Protein AF-A0A521XQ55-F1 (afdb_monomer)

Solvent-accessible surface area (backbone atoms only — not comparable to full-atom values): 6006 Å² total; per-residue (Å²): 126,54,45,79,44,83,44,75,57,87,93,46,58,35,22,34,30,32,37,59,41,97,92,39,82,47,74,51,76,32,75,42,67,70,57,33,51,56,48,39,51,52,29,49,75,47,72,37,37,77,77,63,78,78,58,94,79,70,70,70,75,86,67,69,49,74,61,55,51,50,50,52,54,58,71,68,45,85,84,63,53,71,64,60,54,50,50,53,52,54,52,54,73,69,62,72,89,131

Nearest PDB structures (foldseek):
  1mgt-assembly1_A  TM=6.966E-01  e=4.317E-01  Thermococcus kodakarensis KOD1
  5dv7-assembly1_C  TM=4.860E-01  e=5.881E-01  Mus musculus
  2dmy-assembly1_A  TM=4.405E-01  e=3.814E-01  Homo sapiens
  2l33-assembly1_A  TM=5.135E-01  e=1.488E+00  Homo sapiens
  3cm1-assembly1_A  TM=5.747E-01  e=1.905E+00  Thermobifida fusca YX

pLDDT: mean 76.86, std 12.59, range [45.28, 92.25]

Radius of gyration: 22.35 Å; Cα contacts (8 Å, |Δi|>4): 96; chains: 1; bounding box: 40×52×42 Å

Foldseek 3Di:
DKDWDWDDDPPAIKIKIWFADPNDIDIDIGRDPVVSVVVNVCCVVLVNDPPRDPPVPPPDDCDPDPLRVQLVVLVPDDPPPPVNSVVSNVVSVPDDDD

Secondary structure (DSSP, 8-state):
--EEEEEEETTEEEEEEEEEETTEEEEEEESSHHHHHHHHHHHHHTTT-SSPP--TT-----PPPHHHHHHHHHHT-TT--HHHHHHHHHHHHT----

Sequence (98 aa):
MASIEKRIQGAKTSYRVGWHEAGRRQSLSFDTHAEAIKFRGRVDAAGQKWPPPEEPGKLAPDLPTVTEWCTRSIDSRVGLGLHAARDYRAMLKNYRPG

Structure (mmCIF, N/CA/C/O backbone):
data_AF-A0A521XQ55-F1
#
_entry.id   AF-A0A521XQ55-F1
#
loop_
_atom_site.group_PDB
_atom_site.id
_atom_site.type_symbol
_atom_site.label_atom_id
_atom_site.label_alt_id
_atom_site.label_comp_id
_atom_site.label_asym_id
_atom_site.label_entity_id
_atom_site.label_seq_id
_atom_site.pdbx_PDB_ins_code
_atom_site.Cartn_x
_atom_site.Cartn_y
_atom_site.Cartn_z
_atom_site.occupancy
_atom_site.B_iso_or_equiv
_atom_site.auth_seq_id
_atom_site.auth_comp_id
_atom_site.auth_asym_id
_atom_site.auth_atom_id
_atom_site.pdbx_PDB_model_num
ATOM 1 N N . MET A 1 1 ? -13.769 13.453 -2.454 1.00 79.12 1 MET A N 1
ATOM 2 C CA . MET A 1 1 ? -13.497 12.500 -3.547 1.00 79.12 1 MET A CA 1
ATOM 3 C C . MET A 1 1 ? -12.003 12.491 -3.774 1.00 79.12 1 MET A C 1
ATOM 5 O O . MET A 1 1 ? -11.402 13.565 -3.733 1.00 79.12 1 MET A O 1
ATOM 9 N N . ALA A 1 2 ? -11.415 11.312 -3.971 1.00 84.56 2 ALA A N 1
ATOM 10 C CA . ALA A 1 2 ? -9.982 11.190 -4.174 1.00 84.56 2 ALA A CA 1
ATOM 11 C C . ALA A 1 2 ? -9.607 11.659 -5.590 1.00 84.56 2 ALA A C 1
ATOM 13 O O . ALA A 1 2 ? -10.320 11.392 -6.560 1.00 84.56 2 ALA A O 1
ATOM 14 N N . SER A 1 3 ? -8.497 12.382 -5.714 1.00 89.50 3 SER A N 1
ATOM 15 C CA . SER A 1 3 ? -7.984 12.918 -6.978 1.00 89.50 3 SER A CA 1
ATOM 16 C C . SER A 1 3 ? -6.691 12.221 -7.381 1.00 89.50 3 SER A C 1
ATOM 18 O O . SER A 1 3 ? -5.948 11.765 -6.519 1.00 89.50 3 SER A O 1
ATOM 20 N N . ILE A 1 4 ? -6.415 12.127 -8.685 1.00 91.12 4 ILE A N 1
ATOM 21 C CA . ILE A 1 4 ? -5.157 11.586 -9.218 1.00 91.12 4 ILE A CA 1
ATOM 22 C C . ILE A 1 4 ? -4.426 12.706 -9.954 1.00 91.12 4 ILE A C 1
ATOM 24 O O . ILE A 1 4 ? -4.985 13.334 -10.847 1.00 91.12 4 ILE A O 1
ATOM 28 N N . GLU A 1 5 ? -3.170 12.932 -9.595 1.00 91.62 5 GLU A N 1
ATOM 29 C CA . GLU A 1 5 ? -2.268 13.902 -10.204 1.00 91.62 5 GLU A CA 1
ATOM 30 C C . GLU A 1 5 ? -1.110 13.149 -10.867 1.00 91.62 5 GLU A C 1
ATOM 32 O O . GLU A 1 5 ? -0.383 12.404 -10.212 1.00 91.62 5 GLU A O 1
ATOM 37 N N . LYS A 1 6 ? -0.919 13.331 -12.175 1.00 92.19 6 LYS A N 1
ATOM 38 C CA . LYS A 1 6 ? 0.248 12.794 -12.884 1.00 92.19 6 LYS A CA 1
ATOM 39 C C . LYS A 1 6 ? 1.428 13.745 -12.694 1.00 92.19 6 LYS A C 1
ATOM 41 O O . LYS A 1 6 ? 1.326 14.926 -13.008 1.00 92.19 6 LYS A O 1
ATOM 46 N N . ARG A 1 7 ? 2.562 13.221 -12.235 1.00 88.56 7 ARG A N 1
ATOM 47 C CA . ARG A 1 7 ? 3.829 13.946 -12.098 1.00 88.56 7 ARG A CA 1
ATOM 48 C C . ARG A 1 7 ? 4.888 13.345 -13.001 1.00 88.56 7 ARG A C 1
ATOM 50 O O . ARG A 1 7 ? 5.144 12.145 -12.955 1.00 88.56 7 ARG A O 1
ATOM 57 N N . ILE A 1 8 ? 5.515 14.197 -13.798 1.00 87.38 8 ILE A N 1
ATOM 58 C CA . ILE A 1 8 ? 6.593 13.828 -14.713 1.00 87.38 8 ILE A CA 1
ATOM 59 C C . ILE A 1 8 ? 7.855 14.530 -14.218 1.00 87.38 8 ILE A C 1
ATOM 61 O O . ILE A 1 8 ? 7.865 15.751 -14.083 1.00 87.38 8 ILE A O 1
ATOM 65 N N . GLN A 1 9 ? 8.897 13.760 -13.914 1.00 83.69 9 GLN A N 1
ATOM 66 C CA . GLN A 1 9 ? 10.194 14.269 -13.477 1.00 83.69 9 GLN A CA 1
ATOM 67 C C . GLN A 1 9 ? 11.286 13.611 -14.326 1.00 83.69 9 GLN A C 1
ATOM 69 O O . GLN A 1 9 ? 11.658 12.456 -14.112 1.00 83.69 9 GLN A O 1
ATOM 74 N N . GLY A 1 10 ? 11.765 14.339 -15.338 1.00 87.25 10 GLY A N 1
ATOM 75 C CA . GLY A 1 10 ? 12.653 13.784 -16.362 1.00 87.25 10 GLY A CA 1
ATOM 76 C C . GLY A 1 10 ? 11.973 12.643 -17.126 1.00 87.25 10 GLY A C 1
ATOM 77 O O . GLY A 1 10 ? 10.854 12.800 -17.607 1.00 87.25 10 GLY A O 1
ATOM 78 N N . ALA A 1 11 ? 12.627 11.480 -17.195 1.00 86.94 11 ALA A N 1
ATOM 79 C CA . ALA A 1 11 ? 12.069 10.268 -17.804 1.00 86.94 11 ALA A CA 1
ATOM 80 C C . ALA A 1 11 ? 11.099 9.498 -16.882 1.00 86.94 11 ALA A C 1
ATOM 82 O O . ALA A 1 11 ? 10.430 8.567 -17.332 1.00 86.94 11 ALA A O 1
ATOM 83 N N . LYS A 1 12 ? 11.008 9.856 -15.591 1.00 84.81 12 LYS A N 1
ATOM 84 C CA . LYS A 1 12 ? 10.155 9.149 -14.631 1.00 84.81 12 LYS A CA 1
ATOM 85 C C . LYS A 1 12 ? 8.751 9.752 -14.614 1.00 84.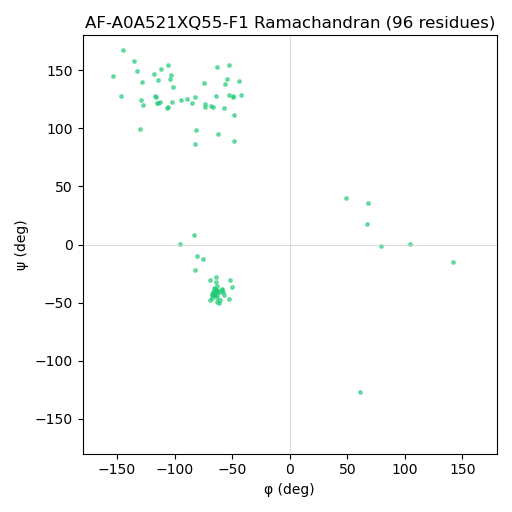81 12 LYS A C 1
ATOM 87 O O . LYS A 1 12 ? 8.573 10.944 -14.367 1.00 84.81 12 LYS A O 1
ATOM 92 N N . THR A 1 13 ? 7.745 8.908 -14.824 1.00 90.19 13 THR A N 1
ATOM 93 C CA . THR A 1 13 ? 6.338 9.249 -14.576 1.00 90.19 13 THR A CA 1
ATOM 94 C C . THR A 1 13 ? 5.901 8.632 -13.253 1.00 90.19 13 THR A C 1
ATOM 96 O O . THR A 1 13 ? 6.194 7.475 -12.982 1.00 90.19 13 THR A O 1
ATOM 99 N N . SER A 1 14 ? 5.194 9.406 -12.439 1.00 90.81 14 SER A N 1
ATOM 100 C CA . SER A 1 14 ? 4.557 8.966 -11.199 1.00 90.81 14 SER A CA 1
ATOM 101 C C . SER A 1 14 ? 3.137 9.520 -11.125 1.00 90.81 14 SER A C 1
ATOM 103 O O . SER A 1 14 ? 2.797 10.504 -11.781 1.00 90.81 14 SER A O 1
ATOM 105 N N . TYR A 1 15 ? 2.290 8.880 -10.336 1.00 91.25 15 TYR A N 1
ATOM 106 C CA . TYR A 1 15 ? 0.884 9.215 -10.167 1.00 91.25 15 TYR A CA 1
ATOM 107 C C . TYR A 1 15 ? 0.609 9.371 -8.679 1.00 91.25 15 TYR A C 1
ATOM 109 O O . TYR A 1 15 ? 0.805 8.439 -7.911 1.00 91.25 15 TYR A O 1
ATOM 117 N N . ARG A 1 16 ? 0.169 10.547 -8.248 1.00 91.44 16 ARG A N 1
ATOM 118 C CA . ARG A 1 16 ? -0.160 10.839 -6.856 1.00 91.44 16 ARG A CA 1
ATOM 119 C C . ARG A 1 16 ? -1.669 10.820 -6.673 1.00 91.44 16 ARG A C 1
ATOM 121 O O . ARG A 1 16 ? -2.366 11.596 -7.313 1.00 91.44 16 ARG A O 1
ATOM 128 N N . VAL A 1 17 ? -2.168 9.983 -5.775 1.00 91.44 17 VAL A N 1
ATOM 129 C CA . VAL A 1 17 ? -3.565 10.000 -5.339 1.00 91.44 17 VAL A CA 1
ATOM 130 C C . VAL A 1 17 ? -3.677 10.846 -4.080 1.00 91.44 17 VAL A C 1
ATOM 132 O O . VAL A 1 17 ? -2.967 10.578 -3.117 1.00 91.44 17 VAL A O 1
ATOM 135 N N . GLY A 1 18 ? -4.534 11.865 -4.073 1.00 91.19 18 GLY A N 1
ATOM 136 C CA . GLY A 1 18 ? -4.802 12.715 -2.913 1.00 91.19 18 GLY A CA 1
ATOM 137 C C . GLY A 1 18 ? -6.232 12.556 -2.402 1.00 91.19 18 GLY A C 1
ATOM 138 O O . GLY A 1 18 ? -7.157 12.444 -3.200 1.00 91.19 18 GLY A O 1
ATOM 139 N N . TRP A 1 19 ? -6.427 12.573 -1.085 1.00 92.25 19 TRP A N 1
ATOM 140 C CA . TRP A 1 19 ? -7.752 12.544 -0.452 1.00 92.25 19 TRP A CA 1
ATOM 141 C C . TRP A 1 19 ? -7.780 13.392 0.821 1.00 92.25 19 TRP A C 1
ATOM 143 O O . TRP A 1 19 ? -6.739 13.839 1.302 1.00 92.25 19 TRP A O 1
ATOM 153 N N . HIS A 1 20 ? -8.976 13.664 1.339 1.00 87.75 20 HIS A N 1
ATOM 154 C CA . HIS A 1 20 ? -9.164 14.416 2.579 1.00 87.75 20 HIS A CA 1
ATOM 155 C C . HIS A 1 20 ? -9.728 13.507 3.664 1.00 87.75 20 HIS A C 1
ATOM 157 O O . HIS A 1 20 ? -10.815 12.963 3.505 1.00 87.75 20 HIS A O 1
ATOM 163 N N . GLU A 1 21 ? -9.013 13.408 4.777 1.00 84.62 21 GLU A N 1
ATOM 164 C CA . GLU A 1 21 ? -9.382 12.589 5.926 1.00 84.62 21 GLU A CA 1
ATOM 165 C C . GLU A 1 21 ? -9.309 13.436 7.198 1.00 84.62 21 GLU A C 1
ATOM 167 O O . GLU A 1 21 ? -8.284 14.058 7.477 1.00 84.62 21 GLU A O 1
ATOM 172 N N . ALA A 1 22 ? -10.413 13.506 7.952 1.00 80.88 22 ALA A N 1
ATOM 173 C CA . ALA A 1 22 ? -10.511 14.274 9.202 1.00 80.88 22 ALA A CA 1
ATOM 174 C C . ALA A 1 22 ? -9.984 15.728 9.097 1.00 80.88 22 ALA A C 1
ATOM 176 O O . ALA A 1 22 ? -9.295 16.227 9.984 1.00 80.88 22 ALA A O 1
ATOM 177 N N . GLY A 1 23 ? -10.265 16.405 7.977 1.00 81.50 23 GLY A N 1
ATOM 178 C CA . GLY A 1 23 ? -9.821 17.783 7.724 1.00 81.50 23 GLY A CA 1
ATOM 179 C C . GLY A 1 23 ? -8.362 17.926 7.272 1.00 81.50 23 GLY A C 1
ATOM 180 O O . GLY A 1 23 ? -7.931 19.035 6.964 1.00 81.50 23 GLY A O 1
ATOM 181 N N . ARG A 1 24 ? -7.600 16.830 7.167 1.00 84.56 24 ARG A N 1
ATOM 182 C CA . ARG A 1 24 ? -6.220 16.821 6.661 1.00 84.56 24 ARG A CA 1
ATOM 183 C C . ARG A 1 24 ? -6.163 16.274 5.241 1.00 84.56 24 ARG A C 1
ATOM 185 O O . ARG A 1 24 ? -6.881 15.341 4.889 1.00 84.56 24 ARG A O 1
ATOM 192 N N . ARG A 1 25 ? -5.289 16.852 4.418 1.00 87.25 25 ARG A N 1
ATOM 193 C CA . ARG A 1 25 ? -5.010 16.346 3.071 1.00 87.25 25 ARG A CA 1
ATOM 194 C C . ARG A 1 25 ? -3.960 15.242 3.157 1.00 87.25 25 ARG A C 1
ATOM 196 O O . ARG A 1 25 ? -2.855 15.486 3.630 1.00 87.25 25 ARG A O 1
ATOM 203 N N . GLN A 1 26 ? -4.309 14.061 2.672 1.00 88.38 26 GLN A N 1
ATOM 204 C CA . GLN A 1 26 ? -3.432 12.905 2.535 1.00 88.38 26 GLN A CA 1
ATOM 205 C C . GLN A 1 26 ? -3.065 12.698 1.068 1.00 88.38 26 GLN A C 1
ATOM 207 O O . GLN A 1 26 ? -3.794 13.121 0.163 1.00 88.38 26 GLN A O 1
ATOM 212 N N . SER A 1 27 ? -1.921 12.064 0.815 1.00 90.56 27 SER A N 1
ATOM 213 C CA . SER A 1 27 ? -1.550 11.673 -0.542 1.00 90.56 27 SER A CA 1
ATOM 214 C C . SER A 1 27 ? -0.611 10.476 -0.577 1.00 90.56 27 SER A C 1
ATOM 216 O O . SER A 1 27 ? 0.289 10.392 0.254 1.00 90.56 27 SER A O 1
ATOM 218 N N . LEU A 1 28 ? -0.761 9.619 -1.587 1.00 87.81 28 LEU A N 1
ATOM 219 C CA . LEU A 1 28 ? 0.126 8.489 -1.864 1.00 87.81 28 LEU A CA 1
ATOM 220 C C . LEU A 1 28 ? 0.584 8.523 -3.325 1.00 87.81 28 LEU A C 1
ATOM 222 O O . LEU A 1 28 ? -0.211 8.841 -4.206 1.00 87.81 28 LEU A O 1
ATOM 226 N N . SER A 1 29 ? 1.850 8.205 -3.587 1.00 90.31 29 SER A N 1
ATOM 227 C CA . SER A 1 29 ? 2.414 8.165 -4.940 1.00 90.31 29 SER A CA 1
ATOM 228 C C . SER A 1 29 ? 2.562 6.726 -5.438 1.00 90.31 29 SER A C 1
ATOM 230 O O . SER A 1 29 ? 2.885 5.834 -4.662 1.00 90.31 29 SER A O 1
ATOM 232 N N . PHE A 1 30 ? 2.375 6.534 -6.738 1.00 88.25 30 PHE A N 1
ATOM 233 C CA . PHE A 1 30 ? 2.452 5.267 -7.459 1.00 88.25 30 PHE A CA 1
ATOM 234 C C . PHE A 1 30 ?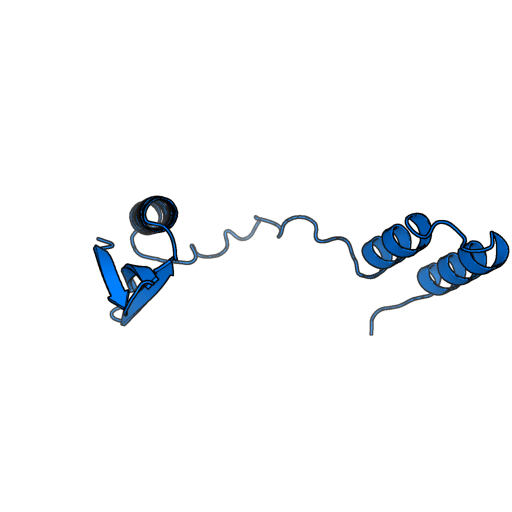 3.299 5.445 -8.716 1.00 88.25 30 PHE A C 1
ATOM 236 O O . PHE A 1 30 ? 3.287 6.517 -9.324 1.00 88.25 30 PHE A O 1
ATOM 243 N N . ASP A 1 31 ? 3.999 4.401 -9.147 1.00 88.62 31 ASP A N 1
ATOM 244 C CA . ASP A 1 31 ? 4.767 4.446 -10.394 1.00 88.62 31 ASP A CA 1
ATOM 245 C C . ASP A 1 31 ? 3.876 4.172 -11.621 1.00 88.62 31 ASP A C 1
ATOM 247 O O . ASP A 1 31 ? 4.178 4.622 -12.727 1.00 88.62 31 ASP A O 1
ATOM 251 N N . THR A 1 32 ? 2.723 3.510 -11.439 1.00 87.50 32 THR A N 1
ATOM 252 C CA . THR A 1 32 ? 1.796 3.190 -12.535 1.00 87.50 32 THR A CA 1
ATOM 253 C C . THR A 1 32 ? 0.417 3.837 -12.380 1.00 87.50 32 THR A C 1
ATOM 255 O O . THR A 1 32 ? -0.126 3.994 -11.285 1.00 87.50 32 THR A O 1
ATOM 258 N N . HIS A 1 33 ? -0.199 4.183 -13.516 1.00 88.50 33 HIS A N 1
ATOM 259 C CA . HIS A 1 33 ? -1.547 4.761 -13.545 1.00 88.50 33 HIS A CA 1
ATOM 260 C C . HIS A 1 33 ? -2.607 3.767 -13.052 1.00 88.50 33 HIS A C 1
ATOM 262 O O . HIS A 1 33 ? -3.550 4.143 -12.358 1.00 88.50 33 HIS A O 1
ATOM 268 N N . ALA A 1 34 ? -2.440 2.485 -13.392 1.00 87.94 34 ALA A N 1
ATOM 269 C CA . ALA A 1 34 ? -3.373 1.427 -13.023 1.00 87.94 34 ALA A CA 1
ATOM 270 C C . ALA A 1 34 ? -3.453 1.236 -11.500 1.00 87.94 34 ALA A C 1
ATOM 272 O O . ALA A 1 34 ? -4.545 1.054 -10.961 1.00 87.94 34 ALA A O 1
ATOM 273 N N . GLU A 1 35 ? -2.322 1.314 -10.794 1.00 85.06 35 GLU A N 1
ATOM 274 C CA . GLU A 1 35 ? -2.293 1.253 -9.329 1.00 85.06 35 GLU A CA 1
ATOM 275 C C . GLU A 1 35 ? -2.960 2.474 -8.698 1.00 85.06 35 GLU A C 1
ATOM 277 O O . GLU A 1 35 ? -3.784 2.314 -7.797 1.00 85.06 35 GLU A O 1
ATOM 282 N N . ALA A 1 36 ? -2.691 3.673 -9.223 1.00 89.12 36 ALA A N 1
ATOM 283 C CA . ALA A 1 36 ? -3.327 4.899 -8.751 1.00 89.12 36 ALA A CA 1
ATOM 284 C C . ALA A 1 36 ? -4.859 4.861 -8.912 1.00 89.12 36 ALA A C 1
ATOM 286 O O . ALA A 1 36 ? -5.583 5.255 -7.998 1.00 89.12 36 ALA A O 1
ATOM 287 N N . ILE A 1 37 ? -5.371 4.330 -10.031 1.00 89.81 37 ILE A N 1
ATOM 288 C CA . ILE A 1 37 ? -6.816 4.133 -10.243 1.00 89.81 37 ILE A CA 1
ATOM 289 C C . ILE A 1 37 ? -7.389 3.139 -9.229 1.00 89.81 37 ILE A C 1
ATOM 291 O O . ILE A 1 37 ? -8.393 3.439 -8.581 1.00 89.81 37 ILE A O 1
ATOM 295 N N . LYS A 1 38 ? -6.755 1.967 -9.070 1.00 88.31 38 LYS A N 1
ATOM 296 C CA . LYS A 1 38 ? -7.202 0.942 -8.111 1.00 88.31 38 LYS A CA 1
ATOM 297 C C . LYS A 1 38 ? -7.261 1.508 -6.695 1.00 88.31 38 LYS A C 1
ATOM 299 O O . LYS A 1 38 ? -8.229 1.274 -5.977 1.00 88.31 38 LYS A O 1
ATOM 304 N N . PHE A 1 39 ? -6.241 2.265 -6.303 1.00 88.06 39 PHE A N 1
ATOM 305 C CA . PHE A 1 39 ? -6.172 2.878 -4.987 1.00 88.06 39 PHE A CA 1
ATOM 306 C C . PHE A 1 39 ? -7.224 3.970 -4.795 1.00 88.06 39 PHE A C 1
ATOM 308 O O . PHE A 1 39 ? -7.937 3.943 -3.797 1.00 88.06 39 PHE A O 1
ATOM 315 N N . ARG A 1 40 ? -7.397 4.874 -5.767 1.00 89.62 40 ARG A N 1
ATOM 316 C CA . ARG A 1 40 ? -8.471 5.876 -5.741 1.00 89.62 40 ARG A CA 1
ATOM 317 C C . ARG A 1 40 ? -9.835 5.214 -5.527 1.00 89.62 40 ARG A C 1
ATOM 319 O O . ARG A 1 40 ? -10.575 5.647 -4.654 1.00 89.62 40 ARG A O 1
ATOM 326 N N . GLY A 1 41 ? -10.131 4.139 -6.263 1.00 87.12 41 GLY A N 1
ATOM 327 C CA . GLY A 1 41 ? -11.379 3.388 -6.101 1.00 87.12 41 GLY A CA 1
ATOM 328 C C . GLY A 1 41 ? -11.562 2.823 -4.689 1.00 87.12 41 GLY A C 1
ATOM 329 O O . 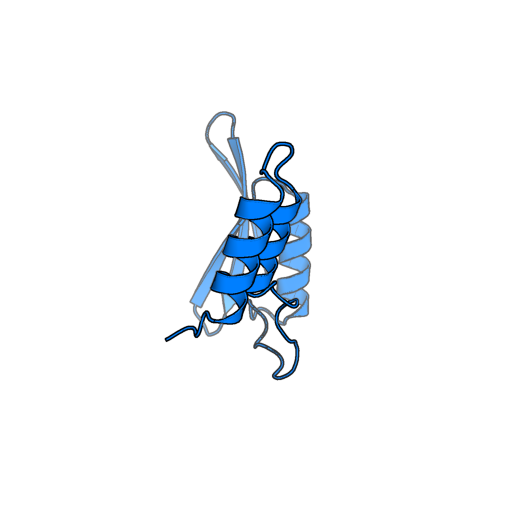GLY A 1 41 ? -12.660 2.886 -4.147 1.00 87.12 41 GLY A O 1
ATOM 330 N N . ARG A 1 42 ? -10.486 2.339 -4.055 1.00 86.44 42 ARG A N 1
ATOM 331 C CA . ARG A 1 42 ? -10.514 1.871 -2.660 1.00 86.44 42 ARG A CA 1
ATOM 332 C C . ARG A 1 42 ? -10.750 3.007 -1.661 1.00 86.44 42 ARG A C 1
ATOM 334 O O . ARG A 1 42 ? -11.541 2.832 -0.743 1.00 86.44 42 ARG A O 1
ATOM 341 N N . VAL A 1 43 ? -10.106 4.161 -1.847 1.00 87.19 43 VAL A N 1
ATOM 342 C CA . VAL A 1 43 ? -10.299 5.349 -0.995 1.0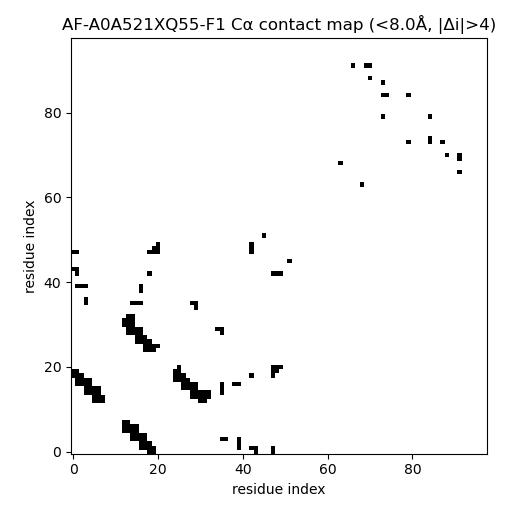0 87.19 43 VAL A CA 1
ATOM 343 C C . VAL A 1 43 ? -11.713 5.916 -1.143 1.00 87.19 43 VAL A C 1
ATOM 345 O O . VAL A 1 43 ? -12.336 6.298 -0.153 1.00 87.19 43 VAL A O 1
ATOM 348 N N . ASP A 1 44 ? -12.238 5.959 -2.369 1.00 86.81 44 ASP A N 1
ATOM 349 C CA . ASP A 1 44 ? -13.610 6.393 -2.636 1.00 86.81 44 ASP A CA 1
ATOM 350 C C . ASP A 1 44 ? -14.622 5.403 -2.021 1.00 86.81 44 ASP A C 1
ATOM 352 O O . ASP A 1 44 ? -15.539 5.841 -1.329 1.00 86.81 44 ASP A O 1
ATOM 356 N N . ALA A 1 45 ? -14.408 4.086 -2.157 1.00 83.81 45 ALA A N 1
ATOM 357 C CA . ALA A 1 45 ? -15.243 3.055 -1.527 1.00 83.81 45 ALA A CA 1
ATOM 358 C C . ALA A 1 45 ? -15.187 3.078 0.013 1.00 83.81 45 ALA A C 1
ATOM 360 O O . ALA A 1 45 ? -16.186 2.800 0.669 1.00 83.81 45 ALA A O 1
ATOM 361 N N . ALA A 1 46 ? -14.044 3.451 0.594 1.00 81.62 46 ALA A N 1
ATOM 362 C CA . ALA A 1 46 ? -13.858 3.602 2.038 1.00 81.62 46 ALA A CA 1
ATOM 363 C C . ALA A 1 46 ? -14.329 4.969 2.583 1.00 81.62 46 ALA A C 1
ATOM 365 O O . ALA A 1 46 ? -14.072 5.303 3.740 1.00 81.62 46 ALA A O 1
ATOM 366 N N . GLY A 1 47 ? -14.991 5.798 1.767 1.00 82.38 47 GLY A N 1
ATOM 367 C CA . GLY A 1 47 ? -15.532 7.084 2.211 1.00 82.38 47 GLY A CA 1
ATOM 368 C C . GLY A 1 47 ? -14.462 8.123 2.564 1.00 82.38 47 GLY A C 1
ATOM 369 O O . GLY A 1 47 ? -14.659 8.911 3.485 1.00 82.38 47 GLY A O 1
ATOM 370 N N . GLN A 1 48 ? -13.337 8.141 1.836 1.00 82.12 48 GLN A N 1
ATOM 371 C CA . GLN A 1 48 ? -12.178 9.021 2.075 1.00 82.12 48 GLN A CA 1
ATOM 372 C C . GLN A 1 48 ? -11.410 8.752 3.382 1.00 82.12 48 GLN A C 1
ATOM 374 O O . GLN A 1 48 ? -10.643 9.608 3.819 1.00 82.12 48 GLN A O 1
ATOM 379 N N . LYS A 1 49 ? -11.584 7.579 3.999 1.00 76.62 49 LYS A N 1
ATOM 380 C CA . LYS A 1 49 ? -10.775 7.129 5.140 1.00 76.62 49 LYS A CA 1
ATOM 381 C C . LYS A 1 49 ? -9.826 6.035 4.673 1.00 76.62 49 LYS A C 1
ATOM 383 O O . LYS A 1 49 ? -10.288 5.008 4.174 1.00 76.62 49 LYS A O 1
ATOM 388 N N . TRP A 1 50 ? -8.517 6.273 4.752 1.00 74.25 50 TRP A N 1
ATOM 389 C CA . TRP A 1 50 ? -7.534 5.288 4.309 1.00 74.25 50 TRP A CA 1
ATOM 390 C C . TRP A 1 50 ? -6.252 5.314 5.157 1.00 74.25 50 TRP A C 1
ATOM 392 O O . TRP A 1 50 ? -5.601 6.357 5.222 1.00 74.25 50 TRP A O 1
ATOM 402 N N . PRO A 1 51 ? -5.794 4.164 5.689 1.00 70.44 51 PRO A N 1
ATOM 403 C CA . PRO A 1 51 ? -6.378 2.825 5.549 1.00 70.44 51 PRO A CA 1
ATOM 404 C C . PRO A 1 51 ? -7.779 2.744 6.177 1.00 70.44 51 PRO A C 1
ATOM 406 O O . PRO A 1 51 ? -8.092 3.543 7.060 1.00 70.44 51 PRO A O 1
ATOM 409 N N . PRO A 1 52 ? -8.662 1.849 5.691 1.00 63.03 52 PRO A N 1
ATOM 410 C CA . PRO A 1 52 ? -9.928 1.621 6.371 1.00 63.03 52 PRO A CA 1
ATOM 411 C C . PRO A 1 52 ? -9.614 1.278 7.833 1.00 63.03 52 PRO A C 1
ATOM 413 O O . PRO A 1 52 ? -8.596 0.615 8.069 1.00 63.03 52 PRO A O 1
ATOM 416 N N . PRO A 1 53 ? -10.428 1.737 8.802 1.00 61.41 53 PRO A N 1
ATOM 417 C CA . PRO A 1 53 ? -10.258 1.306 10.184 1.00 61.41 53 PRO A CA 1
ATOM 418 C C . PRO A 1 53 ? -10.158 -0.217 10.167 1.00 61.41 53 PRO A C 1
ATOM 420 O O . PRO A 1 53 ? -10.985 -0.855 9.512 1.00 61.41 53 PRO A O 1
ATOM 423 N N . GLU A 1 54 ? -9.104 -0.771 10.777 1.00 55.97 54 GLU A N 1
ATOM 424 C CA . GLU A 1 54 ? -8.946 -2.219 10.889 1.00 55.97 54 GLU A CA 1
ATOM 425 C C . GLU A 1 54 ? -10.276 -2.763 11.403 1.00 55.97 54 GLU A C 1
ATOM 427 O O . GLU A 1 54 ? -10.687 -2.446 12.519 1.00 55.97 54 GLU A O 1
ATOM 432 N N . GLU A 1 55 ? -11.004 -3.502 10.560 1.00 52.75 55 GLU A N 1
ATOM 433 C CA . GLU A 1 55 ? -12.147 -4.261 11.044 1.00 52.75 55 GLU A CA 1
ATOM 434 C C . GLU A 1 55 ? -11.572 -5.169 12.133 1.00 52.75 55 GLU A C 1
ATOM 436 O O . GLU A 1 55 ? -10.678 -5.964 11.813 1.00 52.75 55 GLU A O 1
ATOM 441 N N . PRO A 1 56 ? -12.004 -5.043 13.402 1.00 47.16 56 PRO A N 1
ATOM 442 C CA . PRO A 1 56 ? -11.515 -5.906 14.463 1.00 47.16 56 PRO A CA 1
ATOM 443 C C . PRO A 1 56 ? -11.932 -7.337 14.108 1.00 47.16 56 PRO A C 1
ATOM 445 O O . PRO A 1 56 ? -13.075 -7.728 14.322 1.00 47.16 56 PRO A O 1
ATOM 448 N N . GLY A 1 57 ? -11.039 -8.088 13.459 1.00 50.94 57 GLY A N 1
ATOM 449 C CA . GLY A 1 57 ? -11.349 -9.412 12.920 1.00 50.94 57 GLY A CA 1
ATOM 450 C C . GLY A 1 57 ? -10.720 -9.768 11.571 1.00 50.94 57 GLY A C 1
ATOM 451 O O . GLY A 1 57 ? -10.670 -10.955 11.253 1.00 50.94 57 GLY A O 1
ATOM 452 N N . LYS A 1 58 ? -10.178 -8.823 10.786 1.00 45.28 58 LYS A N 1
ATOM 453 C CA . LYS A 1 58 ? -9.290 -9.200 9.670 1.00 45.28 58 LYS A CA 1
ATOM 454 C C . LYS A 1 58 ? -7.893 -9.444 10.217 1.00 45.28 58 LYS A C 1
ATOM 456 O O . LYS A 1 58 ? -7.063 -8.541 10.251 1.00 45.28 58 LYS A O 1
ATOM 461 N N . LEU A 1 59 ? -7.670 -10.682 10.666 1.00 47.22 59 LEU A N 1
ATOM 462 C CA . LEU A 1 59 ? -6.335 -11.216 10.902 1.00 47.22 59 LEU A CA 1
ATOM 463 C C . LEU A 1 59 ? -5.425 -10.785 9.748 1.00 47.22 59 LEU A C 1
ATOM 465 O O . LEU A 1 59 ? -5.765 -10.978 8.575 1.00 47.22 59 LEU A O 1
ATOM 469 N N . ALA A 1 60 ? -4.278 -10.199 10.093 1.00 53.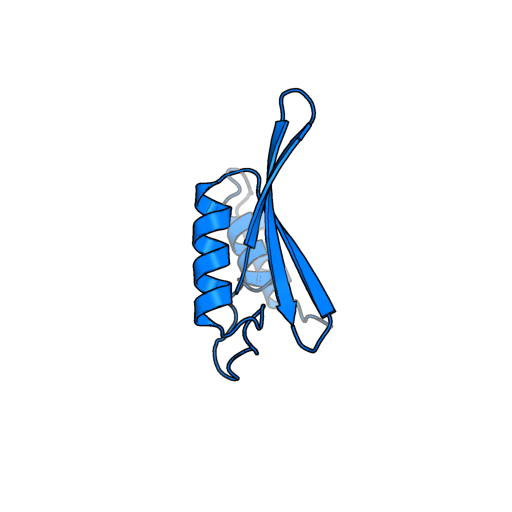59 60 ALA A N 1
ATOM 470 C CA . ALA A 1 60 ? -3.158 -10.099 9.174 1.00 53.59 60 ALA A CA 1
ATOM 471 C C . ALA A 1 60 ? -2.996 -11.457 8.465 1.00 53.59 60 ALA A C 1
ATOM 473 O O . ALA A 1 60 ? -3.201 -12.487 9.117 1.00 53.59 60 ALA A O 1
ATOM 474 N N . PRO A 1 61 ? -2.686 -11.492 7.152 1.00 54.09 61 PRO A N 1
ATOM 475 C CA . PRO A 1 61 ? -2.382 -12.758 6.495 1.00 54.09 61 PRO A CA 1
ATOM 476 C C . PRO A 1 61 ? -1.360 -13.470 7.367 1.00 54.09 61 PRO A C 1
ATOM 478 O O . PRO A 1 61 ? -0.393 -12.820 7.755 1.00 54.09 61 PRO A O 1
ATOM 481 N N . ASP A 1 62 ? -1.651 -14.722 7.723 1.00 55.03 62 ASP A N 1
ATOM 482 C CA . ASP A 1 62 ? -0.892 -15.566 8.646 1.00 55.03 62 ASP A CA 1
ATOM 483 C C . ASP A 1 62 ? 0.593 -15.507 8.265 1.00 55.03 62 ASP A C 1
ATOM 485 O O . ASP A 1 62 ? 1.069 -16.187 7.350 1.00 55.03 62 ASP A O 1
ATOM 489 N N . LEU A 1 63 ? 1.291 -14.526 8.840 1.00 61.53 63 LEU A N 1
ATOM 490 C CA . LEU A 1 63 ? 2.672 -14.241 8.518 1.00 61.53 63 LEU A CA 1
ATOM 491 C C . LEU A 1 63 ? 3.415 -15.384 9.179 1.00 61.53 63 LEU A C 1
ATOM 493 O O . LEU A 1 63 ? 3.273 -15.539 10.396 1.00 61.53 63 LEU A O 1
ATOM 497 N N . PRO A 1 64 ? 4.169 -16.188 8.408 1.00 62.44 64 PRO A N 1
ATOM 498 C CA . PRO A 1 64 ? 4.869 -17.314 8.984 1.00 62.44 64 PRO A CA 1
ATOM 499 C C . PRO A 1 64 ? 5.693 -16.788 10.146 1.00 62.44 64 PRO A C 1
ATOM 501 O O . PRO A 1 64 ? 6.428 -15.801 10.016 1.00 62.44 64 PRO A O 1
ATOM 504 N N . THR A 1 65 ? 5.530 -17.431 11.291 1.00 71.19 65 THR A N 1
ATOM 505 C CA . THR A 1 65 ? 6.319 -17.122 12.474 1.00 71.19 65 THR A CA 1
ATOM 506 C C . THR A 1 65 ? 7.804 -17.162 12.109 1.00 71.19 65 THR A C 1
ATOM 508 O O . THR A 1 65 ? 8.217 -17.858 11.174 1.00 71.19 65 THR A O 1
ATOM 511 N N . VAL A 1 66 ? 8.646 -16.436 12.851 1.00 70.50 66 VAL A N 1
ATOM 512 C CA . VAL A 1 66 ? 10.107 -16.452 12.630 1.00 70.50 66 VAL A CA 1
ATOM 513 C C . VAL A 1 66 ? 10.631 -17.894 12.563 1.00 70.50 66 VAL A C 1
ATOM 515 O O . VAL A 1 66 ? 11.478 -18.217 11.734 1.00 70.50 66 VAL A O 1
ATOM 518 N N . THR A 1 67 ? 10.053 -18.786 13.368 1.00 72.94 67 THR A N 1
ATOM 519 C CA . THR A 1 67 ? 10.329 -20.222 13.362 1.00 72.94 67 THR A CA 1
ATOM 520 C C . THR A 1 67 ? 9.994 -20.882 12.025 1.00 72.94 67 THR A C 1
ATOM 522 O O . THR A 1 67 ? 10.848 -21.562 11.463 1.00 72.94 67 THR A O 1
ATOM 525 N N . GLU A 1 68 ? 8.800 -20.658 11.474 1.00 72.44 68 GLU A N 1
ATOM 526 C CA . GLU A 1 68 ? 8.388 -21.224 10.181 1.00 72.44 68 GLU A CA 1
ATOM 527 C C . GLU A 1 68 ? 9.225 -20.693 9.015 1.00 72.44 68 GLU A C 1
ATOM 529 O O . GLU A 1 68 ? 9.588 -21.453 8.111 1.00 72.44 68 GLU A O 1
ATOM 534 N N . TRP A 1 69 ? 9.588 -19.408 9.047 1.00 77.50 69 TRP A N 1
ATOM 535 C CA . TRP A 1 69 ? 10.501 -18.823 8.065 1.00 77.50 69 TRP A CA 1
ATOM 536 C C . TRP A 1 69 ? 11.894 -19.474 8.127 1.00 77.50 69 TRP A C 1
ATOM 538 O O . TRP A 1 69 ? 12.468 -19.843 7.096 1.00 77.50 69 TRP A O 1
ATOM 548 N N . CYS A 1 70 ? 12.418 -19.694 9.336 1.00 75.06 70 CYS A N 1
ATOM 549 C CA . CYS A 1 70 ? 13.700 -20.360 9.551 1.00 75.06 70 CYS A CA 1
ATOM 550 C C . CYS A 1 70 ? 13.666 -21.839 9.138 1.00 75.06 70 CYS A C 1
ATOM 552 O O . CYS A 1 70 ? 14.604 -22.305 8.492 1.00 75.06 70 CYS A O 1
ATOM 554 N N . THR A 1 71 ? 12.591 -22.575 9.438 1.00 76.25 71 THR A N 1
ATOM 555 C CA . THR A 1 71 ? 12.434 -23.977 9.014 1.00 76.25 71 THR A CA 1
ATOM 556 C C . THR A 1 71 ? 12.436 -24.098 7.494 1.00 76.25 71 THR A C 1
ATOM 558 O O . THR A 1 71 ? 13.213 -24.882 6.953 1.00 76.25 71 THR A O 1
ATOM 561 N N . ARG A 1 72 ? 11.661 -23.262 6.790 1.00 74.94 72 ARG A N 1
ATOM 562 C CA . ARG A 1 72 ? 11.678 -23.230 5.317 1.00 74.94 72 ARG A CA 1
ATOM 563 C C . ARG A 1 72 ? 13.064 -22.905 4.761 1.00 74.94 72 ARG A C 1
ATOM 565 O O . ARG A 1 72 ? 13.490 -23.510 3.781 1.00 74.94 72 ARG A O 1
ATOM 572 N N . SER A 1 73 ? 13.789 -21.989 5.400 1.00 74.25 73 SER A N 1
ATOM 573 C CA . SER A 1 73 ? 15.150 -21.630 4.990 1.00 74.25 73 SER A CA 1
ATOM 574 C C . SER A 1 73 ? 16.134 -22.793 5.154 1.00 74.25 73 SER A C 1
ATOM 576 O O . SER A 1 73 ? 16.956 -23.015 4.267 1.00 74.25 73 SER A O 1
ATOM 578 N N . ILE A 1 74 ? 16.031 -23.567 6.240 1.00 74.69 74 ILE A N 1
ATOM 579 C CA . ILE A 1 74 ? 16.837 -24.781 6.456 1.00 74.69 74 ILE A CA 1
ATOM 580 C C . ILE A 1 74 ? 16.520 -25.827 5.383 1.00 74.69 74 ILE A C 1
ATOM 582 O O . ILE A 1 74 ? 17.442 -26.374 4.783 1.00 74.69 74 ILE A O 1
ATOM 586 N N . ASP A 1 75 ? 15.236 -26.054 5.104 1.00 73.19 75 ASP A N 1
ATOM 587 C CA . ASP A 1 75 ? 14.782 -27.075 4.154 1.00 73.19 75 ASP A CA 1
ATOM 588 C C . ASP A 1 75 ? 15.135 -26.732 2.698 1.00 73.19 75 ASP A C 1
ATOM 590 O O . ASP A 1 75 ? 15.398 -27.623 1.895 1.00 73.19 75 ASP A O 1
ATOM 594 N N . SER A 1 76 ? 15.199 -25.442 2.359 1.00 71.75 76 SER A N 1
ATOM 595 C CA . SER A 1 76 ? 15.579 -24.972 1.019 1.00 71.75 76 SER A CA 1
ATOM 596 C C . SER A 1 76 ? 17.083 -25.065 0.713 1.00 71.75 76 SER A C 1
ATOM 598 O O . SER A 1 76 ? 17.488 -24.915 -0.441 1.00 71.75 76 SER A O 1
ATOM 600 N N . ARG A 1 77 ? 17.936 -25.307 1.720 1.00 70.56 77 ARG A N 1
ATOM 601 C CA . ARG A 1 77 ? 19.393 -25.377 1.533 1.00 70.56 77 ARG A CA 1
ATOM 602 C C . ARG A 1 77 ? 19.818 -26.746 1.009 1.00 70.56 77 ARG A C 1
ATOM 604 O O . ARG A 1 77 ? 20.041 -27.688 1.768 1.00 70.56 77 ARG A O 1
ATOM 611 N N . VAL A 1 78 ? 20.029 -26.822 -0.302 1.00 53.09 78 VAL A N 1
ATOM 612 C CA . VAL A 1 78 ? 20.694 -27.961 -0.949 1.00 53.09 78 VAL A CA 1
ATOM 613 C C . VAL A 1 78 ? 22.159 -28.002 -0.496 1.00 53.09 78 VAL A C 1
ATOM 615 O O . VAL A 1 78 ? 22.906 -27.053 -0.718 1.00 53.09 78 VAL A O 1
ATOM 618 N N . GLY A 1 79 ? 22.561 -29.089 0.169 1.00 59.66 79 GLY A N 1
ATOM 619 C CA . GLY A 1 79 ? 23.930 -29.297 0.668 1.00 59.66 79 GLY A CA 1
ATOM 620 C 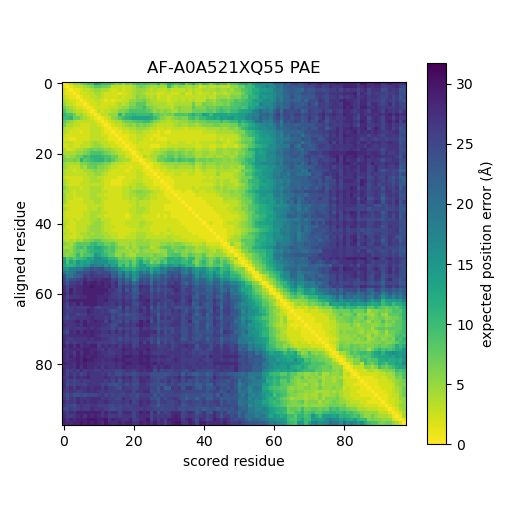C . GLY A 1 79 ? 24.114 -29.116 2.178 1.00 59.66 79 GLY A C 1
ATOM 621 O O . GLY A 1 79 ? 25.221 -29.305 2.680 1.00 59.66 79 GLY A O 1
ATOM 622 N N . LEU A 1 80 ? 23.051 -28.801 2.929 1.00 65.75 80 LEU A N 1
ATOM 623 C CA . LEU A 1 80 ? 23.106 -28.878 4.387 1.00 65.75 80 LEU A CA 1
ATOM 624 C C . LEU A 1 80 ? 23.214 -30.355 4.800 1.00 65.75 80 LEU A C 1
ATOM 626 O O . LEU A 1 80 ? 22.328 -31.157 4.503 1.00 65.75 80 LEU A O 1
ATOM 630 N N . GLY A 1 81 ? 24.299 -30.733 5.479 1.00 67.44 81 GLY A N 1
ATOM 631 C CA . GLY A 1 81 ? 24.434 -32.085 6.021 1.00 67.44 81 GLY A CA 1
ATOM 632 C C . GLY A 1 81 ? 23.259 -32.414 6.949 1.0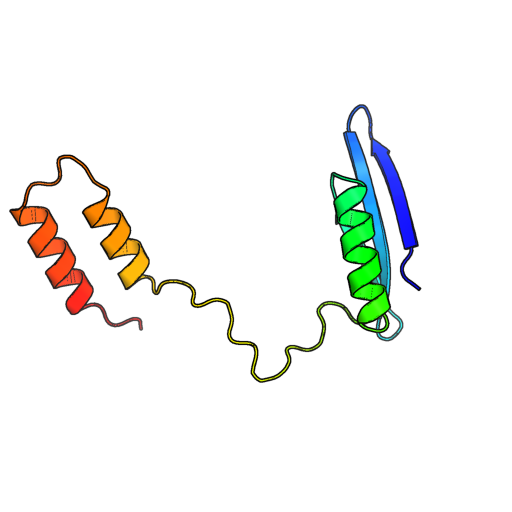0 67.44 81 GLY A C 1
ATOM 633 O O . GLY A 1 81 ? 22.853 -31.577 7.757 1.00 67.44 81 GLY A O 1
ATOM 634 N N . LEU A 1 82 ? 22.725 -33.639 6.860 1.00 65.62 82 LEU A N 1
ATOM 635 C CA . LEU A 1 82 ? 21.544 -34.088 7.621 1.00 65.62 82 LEU A CA 1
ATOM 636 C C . LEU A 1 82 ? 21.669 -33.845 9.136 1.00 65.62 82 LEU A C 1
ATOM 638 O O . LEU A 1 82 ? 20.669 -33.600 9.810 1.00 65.62 82 LEU A O 1
ATOM 642 N N . HIS A 1 83 ? 22.897 -33.882 9.662 1.00 68.25 83 HIS A N 1
ATOM 643 C CA . HIS A 1 83 ? 23.187 -33.614 11.069 1.00 68.25 83 HIS A CA 1
ATOM 644 C C . HIS A 1 83 ? 22.964 -32.137 11.436 1.00 68.25 83 HIS A C 1
ATOM 646 O O . HIS A 1 83 ? 22.210 -31.839 12.356 1.00 68.25 83 HIS A O 1
ATOM 652 N N . ALA A 1 84 ? 23.494 -31.211 10.632 1.00 70.75 84 ALA A N 1
ATOM 653 C CA . ALA A 1 84 ? 23.305 -29.775 10.832 1.00 70.75 84 ALA A CA 1
ATOM 654 C C . ALA A 1 84 ? 21.828 -29.368 10.700 1.00 70.75 84 ALA A C 1
ATOM 656 O O . ALA A 1 84 ? 21.321 -28.595 11.509 1.00 70.75 84 ALA A O 1
ATOM 657 N N . ALA A 1 85 ? 21.102 -29.935 9.728 1.00 68.69 85 ALA A N 1
ATOM 658 C CA . ALA A 1 85 ? 19.663 -29.697 9.578 1.00 68.69 85 ALA A CA 1
ATOM 659 C C . ALA A 1 85 ? 18.876 -30.097 10.838 1.00 68.69 85 ALA A C 1
ATOM 661 O O . ALA A 1 85 ? 17.963 -29.388 11.268 1.00 68.69 85 ALA A O 1
ATOM 662 N N . ARG A 1 86 ? 19.241 -31.234 11.444 1.00 73.75 86 ARG A N 1
ATOM 663 C CA . ARG A 1 86 ? 18.613 -31.747 12.663 1.00 73.75 86 ARG A CA 1
ATOM 664 C C . ARG A 1 86 ? 18.893 -30.850 13.869 1.00 73.75 86 ARG A C 1
ATOM 666 O O . ARG A 1 86 ? 17.953 -30.551 14.606 1.00 73.75 86 ARG A O 1
ATOM 673 N N . ASP A 1 87 ? 20.127 -30.383 14.028 1.00 77.38 87 ASP A N 1
ATOM 674 C CA . ASP A 1 87 ? 20.512 -29.507 15.139 1.00 77.38 87 ASP A CA 1
ATOM 675 C C . ASP A 1 87 ? 19.820 -28.143 15.057 1.00 77.38 87 ASP A C 1
ATOM 677 O O . ASP A 1 87 ? 19.256 -27.674 16.048 1.00 77.38 87 ASP A O 1
ATOM 681 N N . TYR A 1 88 ? 19.740 -27.543 13.864 1.00 72.81 88 TYR A N 1
ATOM 682 C CA . TYR A 1 88 ? 19.009 -26.285 13.685 1.00 72.81 88 TYR A CA 1
ATOM 683 C C . TYR A 1 88 ? 17.513 -26.428 13.988 1.00 72.81 88 TYR A C 1
ATOM 685 O O . TYR A 1 88 ? 16.922 -25.552 14.622 1.00 72.81 88 TYR A O 1
ATOM 693 N N . ARG A 1 89 ? 16.889 -27.549 13.602 1.00 74.31 89 ARG A N 1
ATOM 694 C CA . ARG A 1 89 ? 15.486 -27.829 13.949 1.00 74.31 89 ARG A CA 1
ATOM 695 C C . ARG A 1 89 ? 15.291 -28.004 15.459 1.00 74.31 89 ARG A C 1
ATOM 697 O O . ARG A 1 89 ? 14.297 -27.520 15.997 1.00 74.31 89 ARG A O 1
ATOM 704 N N . ALA A 1 90 ? 16.226 -28.657 16.152 1.00 77.62 90 ALA A N 1
ATOM 705 C CA . ALA A 1 90 ? 16.176 -28.805 17.607 1.00 77.62 90 ALA A CA 1
ATOM 706 C C . ALA A 1 90 ? 16.322 -27.453 18.328 1.00 77.62 90 ALA A C 1
ATOM 708 O O . ALA A 1 90 ? 15.593 -27.183 19.282 1.00 77.62 90 ALA A O 1
ATOM 709 N N . MET A 1 91 ? 17.202 -26.580 17.833 1.00 75.38 91 MET A N 1
ATOM 710 C CA . MET A 1 91 ? 17.395 -25.231 18.369 1.00 75.38 91 MET A CA 1
ATOM 711 C C . MET A 1 91 ? 16.146 -24.357 18.188 1.00 75.38 91 MET A C 1
ATOM 713 O O . MET A 1 91 ? 15.716 -23.702 19.134 1.00 75.38 91 MET A O 1
ATOM 717 N N . LEU A 1 92 ? 15.510 -24.412 17.012 1.00 76.19 92 LEU A N 1
ATOM 718 C CA . LEU A 1 92 ? 14.249 -23.710 16.744 1.00 76.19 92 LEU A CA 1
ATOM 719 C C . LEU A 1 92 ? 13.095 -24.205 17.626 1.00 76.19 92 LEU A C 1
ATOM 721 O O . LEU A 1 92 ? 12.280 -23.401 18.066 1.00 76.19 92 LEU A O 1
ATOM 725 N N . LYS A 1 93 ? 13.040 -25.505 17.942 1.00 76.12 93 LYS A N 1
ATOM 726 C CA . LYS A 1 93 ? 12.015 -26.069 18.838 1.00 76.12 93 LYS A CA 1
ATOM 727 C C . LYS A 1 93 ? 12.108 -25.523 20.271 1.00 76.12 93 LYS A C 1
ATOM 729 O O . LYS A 1 93 ? 11.095 -25.459 20.961 1.00 76.12 93 LYS A O 1
ATOM 734 N N . ASN A 1 94 ? 13.304 -25.125 20.704 1.00 77.62 94 ASN A N 1
ATOM 735 C CA . ASN A 1 94 ? 13.558 -24.559 22.031 1.00 77.62 94 ASN A CA 1
AT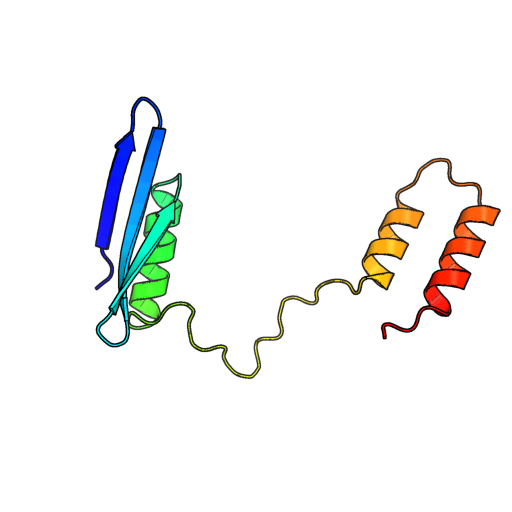OM 736 C C . ASN A 1 94 ? 13.551 -23.019 22.046 1.00 77.62 94 ASN A C 1
ATOM 738 O O . ASN A 1 94 ? 13.771 -22.417 23.097 1.00 77.62 94 ASN A O 1
ATOM 742 N N . TYR A 1 95 ? 13.313 -22.373 20.902 1.00 72.56 95 TYR A N 1
ATOM 743 C CA . TYR A 1 95 ? 13.285 -20.920 20.799 1.00 72.56 95 TYR A CA 1
ATOM 744 C C . TYR A 1 95 ? 12.008 -20.359 21.440 1.00 72.56 95 TYR A C 1
ATOM 746 O O . TYR A 1 95 ? 10.896 -20.646 20.996 1.00 72.56 95 TYR A O 1
ATOM 754 N N . ARG A 1 96 ? 12.170 -19.539 22.484 1.00 63.38 96 ARG A N 1
ATOM 755 C CA . ARG A 1 96 ? 11.102 -18.697 23.036 1.00 63.38 96 ARG A CA 1
ATOM 756 C C . ARG A 1 96 ? 11.368 -17.247 22.630 1.00 63.38 96 ARG A C 1
ATOM 758 O O . ARG A 1 96 ? 12.414 -16.728 23.019 1.00 63.38 96 ARG A O 1
ATOM 765 N N . PRO A 1 97 ? 10.472 -16.600 21.868 1.00 59.06 97 PRO A N 1
ATOM 766 C CA . PRO A 1 97 ? 10.565 -15.161 21.664 1.00 59.06 97 PRO A CA 1
ATOM 767 C C . PRO A 1 97 ? 10.359 -14.468 23.020 1.00 59.06 97 PRO A C 1
ATOM 769 O O . PRO A 1 97 ? 9.432 -14.821 23.753 1.00 59.06 97 PRO A O 1
ATOM 772 N N . GLY A 1 98 ? 11.289 -13.579 23.375 1.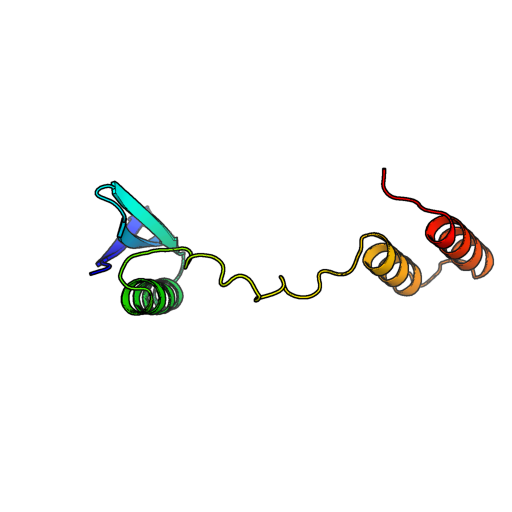00 52.22 98 GLY A N 1
ATOM 773 C CA . GLY A 1 98 ? 11.227 -12.741 24.578 1.00 52.22 98 GLY A CA 1
ATOM 774 C C . GLY A 1 98 ? 10.351 -11.515 24.389 1.00 52.22 98 GLY A C 1
ATOM 775 O O . GLY A 1 98 ? 10.128 -11.132 23.218 1.00 52.22 98 GLY A O 1
#

Mean predicted aligned error: 15.17 Å